Protein AF-A0A8S0GYL2-F1 (afdb_monomer)

Solvent-accessible surface area (backbone atoms only — not comparable to full-atom values): 5811 Å² total; per-residue (Å²): 138,88,82,73,80,78,73,71,83,80,74,75,90,69,77,71,84,81,66,102,58,98,67,73,92,59,84,75,76,82,93,60,55,69,70,59,47,50,50,53,27,50,54,29,43,53,52,16,52,50,29,43,48,42,30,71,72,42,88,80,14,65,75,30,45,60,62,18,49,52,30,40,55,50,21,45,45,48,52,53,51,52,48,60,72,68,47,75,84,86,70,84,130

Foldseek 3Di:
DDPPVPPPPPDDPPVDPPDPDPDQPDDDDPPDPLVVLLVLLVVLQVQLVVLVVQLVPPDVSVVSPVVSVVSNSHSVNSVVVVVVVPDPPPDDD

Structure (mmCIF, N/CA/C/O backbone):
data_AF-A0A8S0GYL2-F1
#
_entry.id   AF-A0A8S0GYL2-F1
#
loop_
_atom_site.group_PDB
_atom_site.id
_atom_site.type_symbol
_atom_site.label_atom_id
_atom_site.label_alt_id
_atom_site.label_comp_id
_atom_site.label_asym_id
_atom_site.label_entity_id
_atom_site.label_seq_id
_atom_site.pdbx_PDB_ins_code
_atom_site.Cartn_x
_atom_site.Cartn_y
_atom_site.Cartn_z
_atom_site.occupancy
_atom_site.B_iso_or_equiv
_atom_site.auth_seq_id
_atom_site.auth_comp_id
_atom_site.auth_asym_id
_atom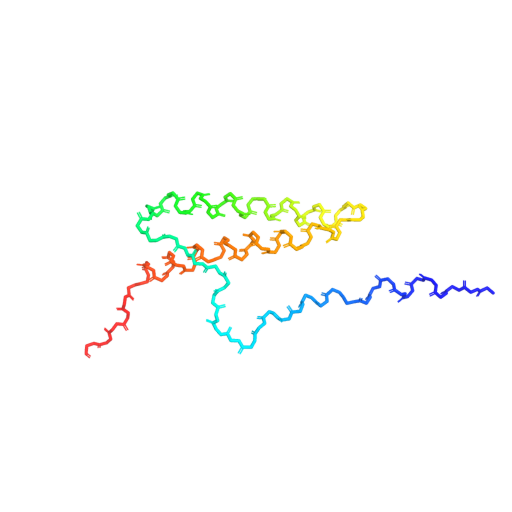_site.auth_atom_id
_atom_site.pdbx_PDB_model_num
ATOM 1 N N . MET A 1 1 ? -13.914 -4.527 47.442 1.00 38.03 1 MET A N 1
ATOM 2 C CA . MET A 1 1 ? -13.762 -3.586 46.313 1.00 38.03 1 MET A CA 1
ATOM 3 C C . MET A 1 1 ? -12.845 -4.227 45.275 1.00 38.03 1 MET A C 1
ATOM 5 O O . MET A 1 1 ? -11.645 -4.233 45.518 1.00 38.03 1 MET A O 1
ATOM 9 N N . PRO A 1 2 ? -13.354 -4.842 44.193 1.00 44.62 2 PRO A N 1
ATOM 10 C CA . PRO A 1 2 ? -12.505 -5.429 43.162 1.00 44.62 2 PRO A CA 1
ATOM 11 C C . PRO A 1 2 ? -12.255 -4.412 42.047 1.00 44.62 2 PRO A C 1
ATOM 13 O O . PRO A 1 2 ? -13.196 -3.905 41.442 1.00 44.62 2 PRO A O 1
ATOM 16 N N . ASN A 1 3 ? -10.985 -4.124 41.772 1.00 39.53 3 ASN A N 1
ATOM 17 C CA . ASN A 1 3 ? -10.567 -3.334 40.616 1.00 39.53 3 ASN A CA 1
ATOM 18 C C . ASN A 1 3 ? -9.548 -4.142 39.795 1.00 39.53 3 ASN A C 1
ATOM 20 O O . ASN A 1 3 ? -8.423 -3.716 39.562 1.00 39.53 3 ASN A O 1
ATOM 24 N N . ASP A 1 4 ? -9.961 -5.347 39.394 1.00 48.91 4 ASP A N 1
ATOM 25 C CA . ASP A 1 4 ? -9.197 -6.262 38.531 1.00 48.91 4 ASP A CA 1
ATOM 26 C C . ASP A 1 4 ? -9.567 -6.130 37.039 1.00 48.91 4 ASP A C 1
ATOM 28 O O . ASP A 1 4 ? -8.976 -6.778 36.177 1.00 48.91 4 ASP A O 1
ATOM 32 N N . LEU A 1 5 ? -10.510 -5.243 36.700 1.00 45.41 5 LEU A N 1
ATOM 33 C CA . LEU A 1 5 ? -11.038 -5.081 35.337 1.00 45.41 5 LEU A CA 1
ATOM 34 C C . LEU A 1 5 ? -10.208 -4.152 34.433 1.00 45.41 5 LEU A C 1
ATOM 36 O O . LEU A 1 5 ? -10.462 -4.086 33.235 1.00 45.41 5 LEU A O 1
ATOM 40 N N . LEU A 1 6 ? -9.186 -3.467 34.959 1.00 47.34 6 LEU A N 1
ATOM 41 C CA . LEU A 1 6 ? -8.350 -2.547 34.167 1.00 47.34 6 LEU A CA 1
ATOM 42 C C . LEU A 1 6 ? -7.007 -3.142 33.719 1.00 47.34 6 LEU A C 1
ATOM 44 O O . LEU A 1 6 ? -6.296 -2.526 32.928 1.00 47.34 6 LEU A O 1
ATOM 48 N N . ARG A 1 7 ? -6.653 -4.351 34.174 1.00 42.53 7 ARG A N 1
ATOM 49 C CA . ARG A 1 7 ? -5.379 -5.006 33.818 1.00 42.53 7 ARG A CA 1
ATOM 50 C C . ARG A 1 7 ? -5.466 -6.030 32.686 1.00 42.53 7 ARG A C 1
ATOM 52 O O . ARG A 1 7 ? -4.421 -6.465 32.207 1.00 42.53 7 ARG A O 1
ATOM 59 N N . GLN A 1 8 ? -6.664 -6.404 32.235 1.00 42.88 8 GLN A N 1
ATOM 60 C CA . GLN A 1 8 ? -6.819 -7.407 31.171 1.00 42.88 8 GLN A CA 1
ATOM 61 C C . GLN A 1 8 ? -6.767 -6.838 29.743 1.00 42.88 8 GLN A C 1
ATOM 63 O O . GLN A 1 8 ? -6.487 -7.595 28.820 1.00 42.88 8 GLN A O 1
ATOM 68 N N . ASN A 1 9 ? -6.915 -5.523 29.545 1.00 40.12 9 ASN A N 1
ATOM 69 C CA . ASN A 1 9 ? -7.064 -4.942 28.198 1.00 40.12 9 ASN A CA 1
ATOM 70 C C . ASN A 1 9 ? -5.773 -4.445 27.521 1.00 40.12 9 ASN A C 1
ATOM 72 O O . ASN A 1 9 ? -5.841 -3.863 26.444 1.00 40.12 9 ASN A O 1
ATOM 76 N N . TYR A 1 10 ? -4.589 -4.698 28.089 1.00 41.78 10 TYR A N 1
ATOM 77 C CA . TYR A 1 10 ? -3.309 -4.279 27.484 1.00 41.78 10 TYR A CA 1
ATOM 78 C C . TYR A 1 10 ? -2.339 -5.435 27.231 1.00 41.78 10 TYR A C 1
ATOM 80 O O . TYR A 1 10 ? -1.121 -5.263 27.260 1.00 41.78 10 TYR A O 1
ATOM 88 N N . ARG A 1 11 ? -2.860 -6.636 26.967 1.00 44.16 11 ARG A N 1
ATOM 89 C CA . ARG A 1 11 ? -2.027 -7.770 26.564 1.00 44.16 11 ARG A CA 1
ATOM 90 C C . ARG A 1 11 ? -2.138 -8.040 25.068 1.00 44.16 11 ARG A C 1
ATOM 92 O O . ARG A 1 11 ? -3.093 -8.630 24.589 1.00 44.16 11 ARG A O 1
ATOM 99 N N . HIS A 1 12 ? -1.056 -7.656 24.393 1.00 49.88 12 HIS A N 1
ATOM 100 C CA . HIS A 1 12 ? -0.532 -8.272 23.177 1.00 49.88 12 HIS A CA 1
ATOM 101 C C . HIS A 1 12 ? -1.332 -8.069 21.885 1.00 49.88 12 HIS A C 1
ATOM 103 O O . HIS A 1 12 ? -1.928 -8.998 21.352 1.00 49.88 12 HIS A O 1
ATOM 109 N N . ARG A 1 13 ? -1.136 -6.911 21.242 1.00 44.88 13 ARG A N 1
ATOM 110 C CA . ARG A 1 13 ? -1.059 -6.885 19.770 1.00 44.88 13 ARG A CA 1
ATOM 111 C C . ARG A 1 13 ? 0.352 -7.278 19.339 1.00 44.88 13 ARG A C 1
ATOM 113 O O . ARG A 1 13 ? 1.113 -6.470 18.822 1.00 44.88 13 ARG A O 1
ATOM 120 N N . HIS A 1 14 ? 0.716 -8.528 19.615 1.00 48.16 14 HIS A N 1
ATOM 121 C CA . HIS A 1 14 ? 1.807 -9.168 18.893 1.00 48.16 14 HIS A CA 1
ATOM 122 C C . HIS A 1 14 ? 1.206 -9.552 17.539 1.00 48.16 14 HIS A C 1
ATOM 124 O O . HIS A 1 14 ? 0.552 -10.587 17.413 1.00 48.16 14 HIS A O 1
ATOM 130 N N . LEU A 1 15 ? 1.317 -8.653 16.557 1.00 43.34 15 LEU A N 1
ATOM 131 C CA . LEU A 1 15 ? 1.114 -9.026 15.160 1.00 43.34 15 LEU A CA 1
ATOM 132 C C . LEU A 1 15 ? 2.070 -10.197 14.922 1.00 43.34 15 LEU A C 1
ATOM 134 O O . LEU A 1 15 ? 3.281 -10.041 15.072 1.00 43.34 15 LEU A O 1
ATOM 138 N N . ARG A 1 16 ? 1.516 -11.402 14.737 1.00 47.69 16 ARG A N 1
ATOM 139 C CA . ARG A 1 16 ? 2.322 -12.620 14.616 1.00 47.69 16 ARG A CA 1
ATOM 140 C C . ARG A 1 16 ? 3.360 -12.444 13.501 1.00 47.69 16 ARG A C 1
ATOM 142 O O . ARG A 1 16 ? 3.039 -11.806 12.499 1.00 47.69 16 ARG A O 1
ATOM 149 N N . PRO A 1 17 ? 4.544 -13.070 13.621 1.00 45.16 17 PRO A N 1
ATOM 150 C CA . PRO A 1 17 ? 5.446 -13.183 12.490 1.00 45.16 17 PRO A CA 1
ATOM 151 C C . PRO A 1 17 ? 4.729 -13.999 11.411 1.00 45.16 17 PRO A C 1
ATOM 153 O O . PRO A 1 17 ? 4.274 -15.120 11.663 1.00 45.16 17 PRO A O 1
ATOM 156 N N . CYS A 1 18 ? 4.565 -13.420 10.227 1.00 46.25 18 CYS A N 1
ATOM 157 C CA . CYS A 1 18 ? 4.103 -14.164 9.071 1.00 46.25 18 CYS A CA 1
ATOM 158 C C . CYS A 1 18 ? 5.279 -14.984 8.529 1.00 46.25 18 CYS A C 1
ATOM 160 O O . CYS A 1 18 ? 6.134 -14.421 7.866 1.00 46.25 18 CYS A O 1
ATOM 162 N N . GLY A 1 19 ? 5.278 -16.294 8.803 1.00 50.12 19 GLY A N 1
ATOM 163 C CA . GLY A 1 19 ? 5.970 -17.319 8.009 1.00 50.12 19 GLY A CA 1
ATOM 164 C C . GLY A 1 19 ? 7.501 -17.363 8.101 1.00 50.12 19 GLY A C 1
ATOM 165 O O . GLY A 1 19 ? 8.197 -16.387 7.887 1.00 50.12 19 GLY A O 1
ATOM 166 N N . ASP A 1 20 ? 8.030 -18.559 8.340 1.00 53.50 20 ASP A N 1
ATOM 167 C CA . ASP A 1 20 ? 9.466 -18.863 8.455 1.00 53.50 20 ASP A CA 1
ATOM 168 C C . ASP A 1 20 ? 10.200 -18.956 7.095 1.00 53.50 20 ASP A C 1
ATOM 170 O O . ASP A 1 20 ? 11.124 -19.752 6.934 1.00 53.50 20 ASP A O 1
ATOM 174 N N . LYS A 1 21 ? 9.742 -18.250 6.051 1.00 49.78 21 LYS A N 1
ATOM 175 C CA . LYS A 1 21 ? 10.273 -18.405 4.683 1.00 49.78 21 LYS A CA 1
ATOM 176 C C . LYS A 1 21 ? 10.181 -17.093 3.915 1.00 49.78 21 LYS A C 1
ATOM 178 O O . LYS A 1 21 ? 9.123 -16.472 3.952 1.00 49.78 21 LYS A O 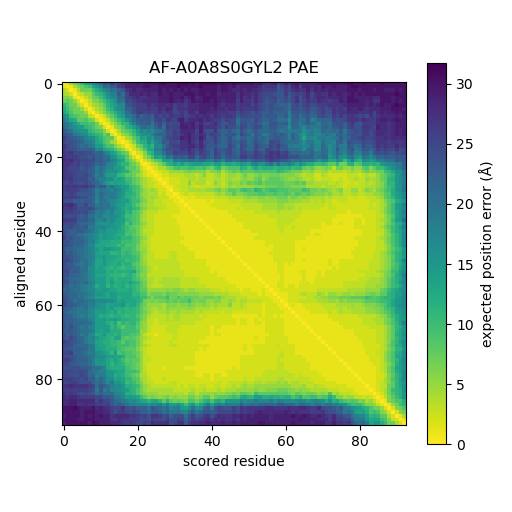1
ATOM 183 N N . ASP A 1 22 ? 11.231 -16.761 3.159 1.00 58.25 22 ASP A N 1
ATOM 184 C CA . ASP A 1 22 ? 11.380 -15.630 2.216 1.00 58.25 22 ASP A CA 1
ATOM 185 C C . ASP A 1 22 ? 10.369 -15.637 1.041 1.00 58.25 22 ASP A C 1
ATOM 187 O O . ASP A 1 22 ? 10.678 -15.293 -0.100 1.00 58.25 22 ASP A O 1
ATOM 191 N N . LEU A 1 23 ? 9.143 -16.101 1.272 1.00 59.53 23 LEU A N 1
ATOM 192 C CA . LEU A 1 23 ? 8.075 -16.118 0.291 1.00 59.53 23 LEU A CA 1
ATOM 193 C C . LEU A 1 23 ? 7.358 -14.775 0.347 1.00 59.53 23 LEU A C 1
ATOM 195 O O . LEU A 1 23 ? 6.617 -14.499 1.290 1.00 59.53 23 LEU A O 1
ATOM 199 N N . SER A 1 24 ? 7.552 -13.960 -0.692 1.00 67.50 24 SER A N 1
ATOM 200 C CA . SER A 1 24 ? 6.765 -12.741 -0.858 1.00 67.50 24 SER A CA 1
ATOM 201 C C . SER A 1 24 ? 5.277 -13.087 -0.931 1.00 67.50 24 SER A C 1
ATOM 203 O O . SER A 1 24 ? 4.847 -13.870 -1.784 1.00 67.50 24 SER A O 1
ATOM 205 N N . LEU A 1 25 ? 4.485 -12.488 -0.039 1.00 79.88 25 LEU A N 1
ATOM 206 C CA . LEU A 1 25 ? 3.030 -12.643 -0.010 1.00 79.88 25 LEU A CA 1
ATOM 207 C C . LEU A 1 25 ? 2.366 -12.047 -1.261 1.00 79.88 25 LEU A C 1
ATOM 209 O O . LEU A 1 25 ? 1.304 -12.507 -1.681 1.00 79.88 25 LEU A O 1
ATOM 213 N N . PHE A 1 26 ? 3.005 -11.044 -1.865 1.00 85.38 26 PHE A N 1
ATOM 214 C CA . PHE A 1 26 ? 2.508 -10.334 -3.035 1.00 85.38 26 PHE A CA 1
ATOM 215 C C . PHE A 1 26 ? 3.495 -10.441 -4.190 1.00 85.38 26 PHE A C 1
ATOM 217 O O . PHE A 1 26 ? 4.707 -10.313 -4.021 1.00 85.38 26 PHE A O 1
ATOM 224 N N . LYS A 1 27 ? 2.960 -10.667 -5.386 1.00 86.00 27 LYS A N 1
ATOM 225 C CA . LYS A 1 27 ? 3.705 -10.543 -6.636 1.00 86.00 27 LYS A CA 1
ATOM 226 C C . LYS A 1 27 ? 3.199 -9.305 -7.352 1.00 86.00 27 LYS A C 1
ATOM 228 O O . LYS A 1 27 ? 1.987 -9.103 -7.426 1.00 86.00 27 LYS A O 1
ATOM 233 N N . VAL A 1 28 ? 4.122 -8.497 -7.851 1.00 87.75 28 VAL A N 1
ATOM 234 C CA . VAL A 1 28 ? 3.796 -7.350 -8.693 1.00 87.75 28 VAL A CA 1
ATOM 235 C C . VAL A 1 28 ? 3.686 -7.793 -10.147 1.00 87.75 28 VAL A C 1
ATOM 237 O O . VAL A 1 28 ? 4.263 -8.807 -10.546 1.00 87.75 28 VAL A O 1
ATOM 240 N N . ASN A 1 29 ? 2.916 -7.048 -10.934 1.00 86.69 29 ASN A N 1
ATOM 241 C CA . ASN A 1 29 ? 2.842 -7.290 -12.368 1.00 86.69 29 ASN A CA 1
ATOM 242 C C . ASN A 1 29 ? 4.058 -6.647 -13.048 1.00 86.69 29 ASN A C 1
ATOM 244 O O . ASN A 1 29 ? 4.323 -5.473 -12.776 1.00 86.69 29 ASN A O 1
ATOM 248 N N . PRO A 1 30 ? 4.769 -7.375 -13.927 1.00 83.12 30 PRO A N 1
ATOM 249 C CA . PRO A 1 30 ? 5.849 -6.790 -14.710 1.00 83.12 30 PRO A CA 1
ATOM 250 C C . PRO A 1 30 ? 5.303 -5.783 -15.732 1.00 83.12 30 PRO A C 1
ATOM 252 O O . PRO A 1 30 ? 4.105 -5.760 -16.025 1.00 83.12 30 PRO A O 1
ATOM 255 N N . ASP A 1 31 ? 6.205 -4.971 -16.284 1.00 86.25 31 ASP A N 1
ATOM 256 C CA . ASP A 1 31 ? 5.956 -4.045 -17.400 1.00 86.25 31 ASP A CA 1
ATOM 257 C C . ASP A 1 31 ? 4.969 -2.896 -17.118 1.00 86.25 31 ASP A C 1
ATOM 259 O O . ASP A 1 31 ? 4.533 -2.202 -18.038 1.00 86.25 31 ASP A O 1
ATOM 263 N N . ILE A 1 32 ? 4.646 -2.638 -15.848 1.00 87.94 32 ILE A N 1
ATOM 264 C CA . ILE A 1 32 ? 3.914 -1.433 -15.449 1.00 87.94 32 ILE A CA 1
ATOM 265 C C . ILE A 1 32 ? 4.884 -0.239 -15.434 1.00 87.94 32 ILE A C 1
ATOM 267 O O . ILE A 1 32 ? 5.933 -0.319 -14.787 1.00 87.94 32 ILE A O 1
ATOM 271 N N . PRO A 1 33 ? 4.565 0.889 -16.099 1.00 92.81 33 PRO A N 1
ATOM 272 C CA . PRO A 1 33 ? 5.404 2.081 -16.054 1.00 92.81 33 PRO A CA 1
ATOM 273 C C . PRO A 1 33 ? 5.653 2.554 -14.618 1.00 92.81 33 PRO A C 1
ATOM 275 O O . PRO A 1 33 ? 4.733 2.614 -13.804 1.00 92.81 33 PRO A O 1
ATOM 278 N N . VAL A 1 34 ? 6.889 2.970 -14.319 1.00 90.88 34 VAL A N 1
ATOM 279 C CA . VAL A 1 34 ? 7.313 3.361 -12.958 1.00 90.88 34 VAL A CA 1
ATOM 280 C C . VAL A 1 34 ? 6.389 4.414 -12.332 1.00 90.88 34 VAL A C 1
ATOM 282 O O . VAL A 1 34 ? 6.065 4.323 -11.151 1.00 90.88 34 VAL A O 1
ATOM 285 N N . GLY A 1 35 ? 5.937 5.399 -13.116 1.00 93.44 35 GLY A N 1
ATOM 286 C CA . GLY A 1 35 ? 5.009 6.429 -12.638 1.00 93.44 35 GLY A CA 1
ATOM 287 C C . GLY A 1 35 ? 3.663 5.855 -12.183 1.00 93.44 35 GLY A C 1
ATOM 288 O O . GLY A 1 35 ? 3.198 6.184 -11.095 1.00 93.44 35 GLY A O 1
ATOM 289 N N . GLU A 1 36 ? 3.083 4.950 -12.972 1.00 95.31 36 GLU A N 1
ATOM 290 C CA . GLU A 1 36 ? 1.815 4.281 -12.657 1.00 95.31 36 GLU A CA 1
ATOM 291 C C . GLU A 1 36 ? 1.971 3.334 -11.461 1.00 95.31 36 GLU A C 1
ATOM 293 O O . GLU A 1 36 ? 1.143 3.324 -10.550 1.00 95.31 36 GLU A O 1
ATOM 298 N N . ALA A 1 37 ? 3.078 2.588 -11.398 1.00 94.06 37 ALA A N 1
ATOM 299 C CA . ALA A 1 37 ? 3.393 1.728 -10.261 1.00 94.06 37 ALA A CA 1
ATOM 300 C C . ALA A 1 37 ? 3.502 2.532 -8.950 1.00 94.06 37 ALA A C 1
ATOM 302 O O . ALA A 1 37 ? 2.919 2.150 -7.931 1.00 94.06 37 ALA A O 1
ATOM 303 N N . LEU A 1 38 ? 4.177 3.687 -8.971 1.00 95.31 38 LEU A N 1
ATOM 304 C CA . LEU A 1 38 ? 4.268 4.577 -7.809 1.00 95.31 38 LEU A CA 1
ATOM 305 C C . LEU A 1 38 ? 2.925 5.217 -7.440 1.00 95.31 38 LEU A C 1
ATOM 307 O O . LEU A 1 38 ? 2.648 5.405 -6.251 1.00 95.31 38 LEU A O 1
ATOM 311 N N . GLU A 1 39 ? 2.072 5.528 -8.417 1.00 97.62 39 GLU A N 1
ATOM 312 C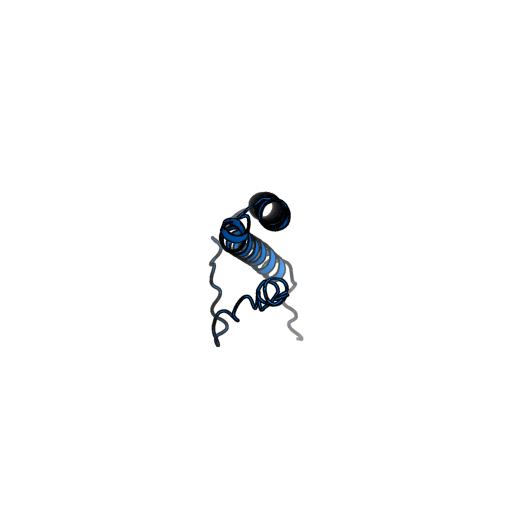 CA . GLU A 1 39 ? 0.709 5.998 -8.159 1.00 97.62 39 GLU A CA 1
ATOM 313 C C . GLU A 1 39 ? -0.114 4.919 -7.437 1.00 97.62 39 GLU A C 1
ATOM 315 O O . GLU A 1 39 ? -0.744 5.191 -6.409 1.00 97.62 39 GLU A O 1
ATOM 320 N N . HIS A 1 40 ? -0.040 3.667 -7.900 1.00 96.00 40 HIS A N 1
ATOM 321 C CA . HIS A 1 40 ? -0.682 2.535 -7.234 1.00 96.00 40 HIS A CA 1
ATOM 322 C C . HIS A 1 40 ? -0.165 2.336 -5.805 1.00 96.00 40 HIS A C 1
ATOM 324 O O . HIS A 1 40 ? -0.974 2.221 -4.879 1.00 96.00 40 HIS A O 1
ATOM 330 N N . ALA A 1 41 ? 1.154 2.364 -5.594 1.00 96.94 41 ALA A N 1
ATOM 331 C CA . ALA A 1 41 ? 1.743 2.283 -4.258 1.00 96.94 41 ALA A CA 1
ATOM 332 C C . ALA A 1 41 ? 1.252 3.421 -3.346 1.00 96.94 41 ALA A C 1
ATOM 334 O O . ALA A 1 41 ? 0.871 3.187 -2.197 1.00 96.94 41 ALA A O 1
ATOM 335 N N . SER A 1 42 ? 1.181 4.647 -3.868 1.00 98.19 42 SER A N 1
ATOM 336 C CA . SER A 1 42 ? 0.703 5.819 -3.123 1.00 98.19 42 SER A CA 1
ATOM 337 C C . SER A 1 42 ? -0.755 5.665 -2.688 1.00 98.19 42 SER A C 1
ATOM 339 O O . SER A 1 42 ? -1.087 5.944 -1.533 1.00 98.19 42 SER A O 1
ATOM 341 N N . ASN A 1 43 ? -1.619 5.156 -3.570 1.00 98.31 43 ASN A N 1
ATOM 342 C CA . ASN A 1 43 ? -3.016 4.870 -3.247 1.00 98.31 43 ASN A CA 1
ATOM 343 C C . ASN A 1 43 ? -3.141 3.789 -2.161 1.00 98.31 43 ASN A C 1
ATOM 345 O O . ASN A 1 43 ? -3.905 3.956 -1.207 1.00 98.31 43 ASN A O 1
ATOM 349 N N . LEU A 1 44 ? -2.353 2.712 -2.252 1.00 98.12 44 LEU A N 1
ATOM 350 C CA . LEU A 1 44 ? -2.317 1.655 -1.235 1.00 98.12 44 LEU A CA 1
ATOM 351 C C . LEU A 1 44 ? -1.915 2.212 0.137 1.00 98.12 44 LEU A C 1
ATOM 353 O O . LEU A 1 44 ? -2.613 1.981 1.128 1.00 98.12 44 LEU A O 1
ATOM 357 N N . PHE A 1 45 ? -0.845 3.010 0.197 1.00 98.25 45 PHE A N 1
ATOM 358 C CA . PHE A 1 45 ? -0.396 3.628 1.445 1.00 98.25 45 PHE A CA 1
ATOM 359 C C . PHE A 1 45 ? -1.385 4.657 1.994 1.00 98.25 45 PHE A C 1
ATOM 361 O O . PHE A 1 45 ? -1.564 4.740 3.212 1.00 98.25 45 PHE A O 1
ATOM 368 N N . TYR A 1 46 ? -2.068 5.410 1.128 1.00 98.31 46 TYR A N 1
ATOM 369 C CA . TYR A 1 46 ? -3.119 6.336 1.541 1.00 98.31 46 TYR A CA 1
ATOM 370 C C . TYR A 1 46 ? -4.242 5.605 2.288 1.00 98.31 46 TYR A C 1
ATOM 372 O O . TYR A 1 46 ? -4.589 5.987 3.411 1.00 98.31 46 TYR A O 1
ATOM 380 N N . TYR A 1 47 ? -4.773 4.520 1.718 1.00 98.38 47 TYR A N 1
ATOM 381 C CA . TYR A 1 47 ? -5.829 3.743 2.369 1.00 98.38 47 TYR A CA 1
ATOM 382 C C . TYR A 1 47 ? -5.332 2.999 3.607 1.00 98.38 47 TYR A C 1
ATOM 384 O O . TYR A 1 47 ? -6.024 3.011 4.626 1.0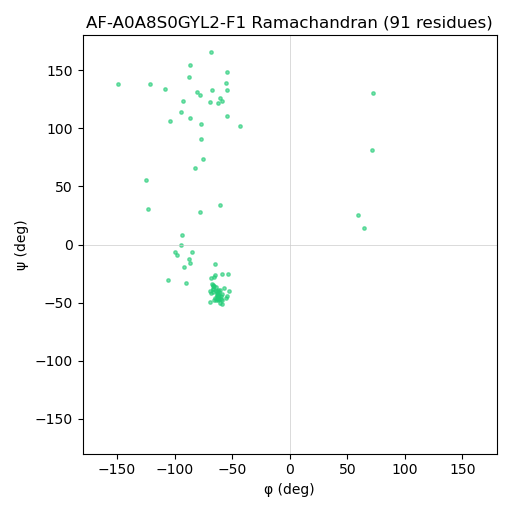0 98.38 47 TYR A O 1
ATOM 392 N N . ALA A 1 48 ? -4.126 2.426 3.568 1.00 98.12 48 ALA A N 1
ATOM 393 C CA . ALA A 1 48 ? -3.513 1.806 4.739 1.00 98.12 48 ALA A CA 1
ATOM 394 C C . ALA A 1 48 ? -3.429 2.802 5.906 1.00 98.12 48 ALA A C 1
ATOM 396 O O . ALA A 1 48 ? -3.848 2.486 7.017 1.00 98.12 48 ALA A O 1
ATOM 397 N N . LYS A 1 49 ? -2.981 4.037 5.648 1.00 97.62 49 LYS A N 1
ATOM 398 C CA . LYS A 1 49 ? -2.900 5.098 6.659 1.00 97.62 49 LYS A CA 1
ATOM 399 C C . LYS A 1 49 ? -4.268 5.461 7.234 1.00 97.62 49 LYS A C 1
ATOM 401 O O . LYS A 1 49 ? -4.377 5.602 8.450 1.00 97.62 49 LYS A O 1
ATOM 406 N N . LYS A 1 50 ? -5.303 5.607 6.396 1.00 98.00 50 LYS A N 1
ATOM 407 C CA . LYS A 1 50 ? -6.667 5.889 6.881 1.00 98.00 50 LYS A CA 1
ATOM 408 C C . LYS A 1 50 ? -7.181 4.767 7.774 1.00 98.00 50 LYS A C 1
ATOM 410 O O . LYS A 1 50 ? -7.624 5.036 8.878 1.00 98.00 50 LYS A O 1
ATOM 415 N N . LEU A 1 51 ? -7.021 3.519 7.345 1.00 96.75 51 LEU A N 1
ATOM 416 C CA . LEU A 1 51 ? -7.464 2.361 8.116 1.00 96.75 51 LEU A CA 1
ATOM 417 C C . LEU A 1 51 ? -6.672 2.179 9.416 1.00 96.75 51 LEU A C 1
ATOM 419 O O . LEU A 1 51 ? -7.249 1.773 10.417 1.00 96.75 51 LEU A O 1
ATOM 423 N N . MET A 1 52 ? -5.373 2.501 9.445 1.00 95.62 52 MET A N 1
ATOM 424 C CA . MET A 1 52 ? -4.604 2.522 10.698 1.00 95.62 52 MET A CA 1
ATOM 425 C C . MET A 1 52 ? -5.080 3.622 11.645 1.00 95.62 52 MET A C 1
ATOM 427 O O . MET A 1 52 ? -5.122 3.396 12.852 1.00 95.62 52 MET A O 1
ATOM 431 N N . LEU A 1 53 ? -5.435 4.797 11.116 1.00 96.31 53 LEU A N 1
ATOM 432 C CA . LEU A 1 53 ? -6.005 5.875 11.918 1.00 96.31 53 LEU A CA 1
ATOM 433 C C . LEU A 1 53 ? -7.356 5.449 12.505 1.00 96.31 53 LEU A C 1
ATOM 435 O O . LEU A 1 53 ? -7.539 5.556 13.715 1.00 96.31 53 LEU A O 1
ATOM 439 N N . ASP A 1 54 ? -8.239 4.87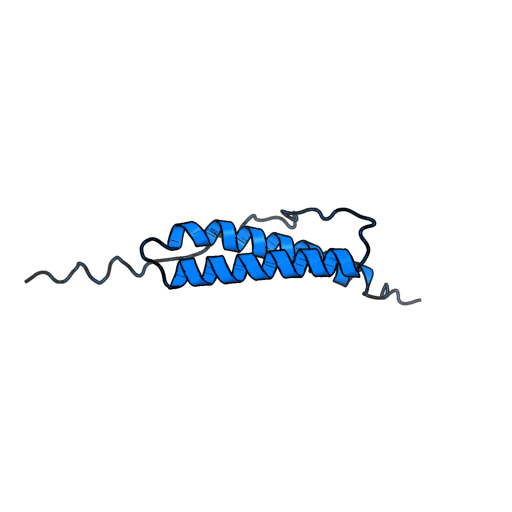6 11.687 1.00 95.31 54 ASP A N 1
ATOM 440 C CA . ASP A 1 54 ? -9.524 4.335 12.140 1.00 95.31 54 ASP A CA 1
ATOM 441 C C . ASP A 1 54 ? -9.308 3.215 13.174 1.00 95.31 54 ASP A C 1
ATOM 443 O O . ASP A 1 54 ? -9.991 3.159 14.193 1.00 95.31 54 ASP A O 1
ATOM 447 N N . ALA A 1 55 ? -8.292 2.364 12.985 1.00 93.88 55 ALA A N 1
ATOM 448 C CA 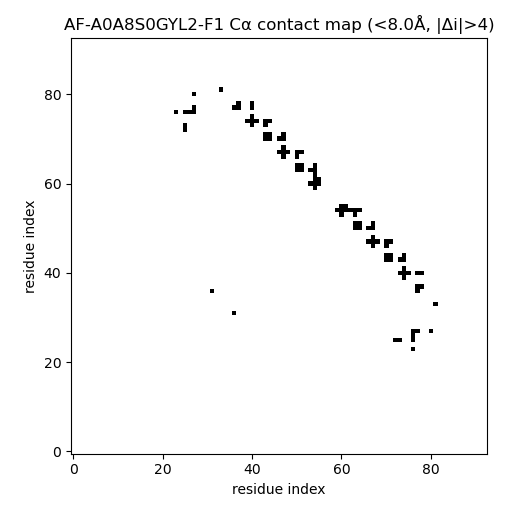. ALA A 1 55 ? -7.937 1.318 13.945 1.00 93.88 55 ALA A CA 1
ATOM 449 C C . ALA A 1 55 ? -7.445 1.845 15.299 1.00 93.88 55 ALA A C 1
ATOM 451 O O . ALA A 1 55 ? -7.507 1.125 16.301 1.00 93.88 55 ALA A O 1
ATOM 452 N N . ALA A 1 56 ? -6.894 3.058 15.317 1.00 93.38 56 ALA A N 1
ATOM 453 C CA . ALA A 1 56 ? -6.367 3.698 16.512 1.00 93.38 56 ALA A CA 1
ATOM 454 C C . ALA A 1 56 ? -7.420 4.539 17.243 1.00 93.38 56 ALA A C 1
ATOM 456 O O . ALA A 1 56 ? -7.359 4.632 18.468 1.00 93.38 56 ALA A O 1
ATOM 457 N N . MET A 1 57 ? -8.344 5.155 16.502 1.00 93.38 57 MET A N 1
ATOM 458 C CA . MET A 1 57 ? -9.238 6.190 17.027 1.00 93.38 57 MET A CA 1
ATOM 459 C C . MET A 1 57 ? -10.674 5.708 17.240 1.00 93.38 57 MET A C 1
ATOM 461 O O . MET A 1 57 ? -11.338 6.202 18.150 1.00 93.38 57 MET A O 1
ATOM 465 N N . GLU A 1 58 ? -11.157 4.748 16.447 1.00 93.44 58 GLU A N 1
ATOM 466 C CA . GLU A 1 58 ? -12.557 4.329 16.503 1.00 93.44 58 GLU A CA 1
ATOM 467 C C . GLU A 1 58 ? -12.808 3.224 17.542 1.00 93.44 58 GLU A C 1
A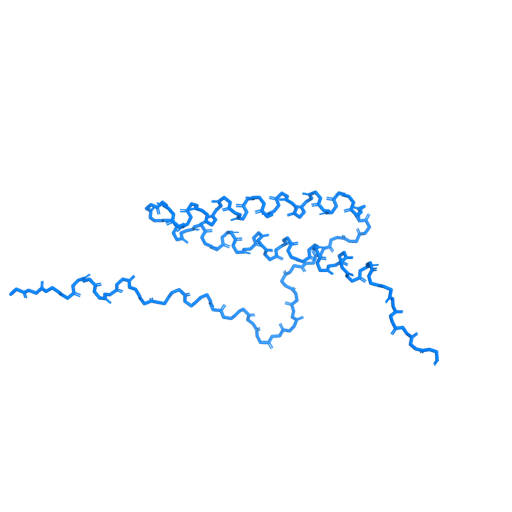TOM 469 O O . GLU A 1 58 ? -11.999 2.296 17.692 1.00 93.44 58 GLU A O 1
ATOM 474 N N . PRO A 1 59 ? -13.967 3.248 18.227 1.00 90.62 59 PRO A N 1
ATOM 475 C CA . PRO A 1 59 ? -14.457 2.095 18.969 1.00 90.62 59 PRO A CA 1
ATOM 476 C C . PRO A 1 59 ? -14.532 0.860 18.059 1.00 90.62 59 PRO A C 1
ATOM 478 O O . PRO A 1 59 ? -15.033 0.927 16.935 1.00 90.62 59 PRO A O 1
ATOM 481 N N . GLN A 1 60 ? -14.019 -0.277 18.539 1.00 90.50 60 GLN A N 1
ATOM 482 C CA . GLN A 1 60 ? -13.918 -1.523 17.762 1.00 90.50 60 GLN A CA 1
ATOM 483 C C . GLN A 1 60 ? -13.071 -1.387 16.475 1.00 90.50 60 GLN A C 1
ATOM 485 O O . GLN A 1 60 ? -13.243 -2.138 15.506 1.00 90.50 60 GLN A O 1
ATOM 490 N N . GLY A 1 61 ? -12.142 -0.422 16.449 1.00 88.62 61 GLY A N 1
ATOM 491 C CA . GLY A 1 61 ? -11.257 -0.146 15.322 1.00 88.62 61 GLY A CA 1
ATOM 492 C C . GLY A 1 61 ? -10.276 -1.278 14.995 1.00 88.62 61 GLY A C 1
ATOM 493 O O . GLY A 1 61 ? -9.761 -1.343 13.880 1.00 88.62 61 GLY A O 1
ATOM 494 N N . GLU A 1 62 ? -10.045 -2.238 15.895 1.00 90.81 62 GLU A N 1
ATOM 495 C CA . GLU A 1 62 ? -9.153 -3.380 15.666 1.00 90.81 62 GLU A CA 1
ATOM 496 C C . GLU A 1 62 ? -9.484 -4.180 14.397 1.00 90.81 62 GLU A C 1
ATOM 498 O O . GLU A 1 62 ? -8.584 -4.769 13.793 1.00 90.81 62 GLU A O 1
ATOM 503 N N . ARG A 1 63 ? -10.742 -4.136 13.936 1.00 92.06 63 ARG A N 1
ATOM 504 C CA . ARG A 1 63 ? -11.179 -4.735 12.666 1.00 92.06 63 ARG A CA 1
ATOM 505 C C . ARG A 1 63 ? -10.445 -4.184 11.437 1.00 92.06 63 ARG A C 1
ATOM 507 O O . ARG A 1 63 ? -10.337 -4.882 10.434 1.00 92.06 63 ARG A O 1
ATOM 514 N N . TYR A 1 64 ? -9.924 -2.959 11.513 1.00 92.94 64 TYR A N 1
ATOM 515 C CA . TYR A 1 64 ? -9.208 -2.296 10.422 1.00 92.94 64 TYR A CA 1
ATOM 516 C C . TYR A 1 64 ? -7.708 -2.614 10.395 1.00 92.94 64 TYR A C 1
ATOM 518 O O . TYR A 1 64 ? -7.053 -2.365 9.384 1.00 92.94 64 TYR A O 1
ATOM 526 N N . ALA A 1 65 ? -7.163 -3.219 11.457 1.00 91.56 65 ALA A N 1
ATOM 527 C CA . ALA A 1 65 ? -5.730 -3.490 11.565 1.00 91.56 65 ALA A CA 1
ATOM 528 C C . ALA A 1 65 ? -5.223 -4.451 10.475 1.00 91.56 65 ALA A C 1
ATOM 530 O O . ALA A 1 65 ? -4.194 -4.189 9.855 1.00 91.56 65 ALA A O 1
ATOM 531 N N . TRP A 1 66 ? -5.956 -5.538 10.207 1.00 93.25 66 TRP A N 1
ATOM 532 C CA . TRP A 1 66 ? -5.572 -6.519 9.186 1.00 93.25 66 TRP A CA 1
ATOM 533 C C . TRP A 1 66 ? -5.674 -5.974 7.755 1.00 93.25 66 TRP A C 1
ATOM 535 O O . TRP A 1 66 ? -4.687 -6.079 7.028 1.00 93.25 66 TRP A O 1
ATOM 545 N N . PRO A 1 67 ? -6.791 -5.344 7.336 1.00 95.94 67 PRO A N 1
ATOM 546 C CA . PRO A 1 67 ? -6.858 -4.680 6.035 1.00 95.94 67 PRO A CA 1
ATOM 547 C C . PRO A 1 67 ? -5.740 -3.651 5.827 1.00 95.94 67 PRO A C 1
ATOM 549 O O . PRO A 1 67 ? -5.102 -3.643 4.777 1.00 95.94 67 PRO A O 1
ATOM 552 N N . ALA A 1 68 ? -5.457 -2.822 6.839 1.00 95.88 68 ALA A N 1
ATOM 553 C CA . ALA A 1 68 ? -4.397 -1.824 6.758 1.00 95.88 68 ALA A CA 1
ATOM 554 C C . ALA A 1 68 ? -3.008 -2.452 6.587 1.00 95.88 68 ALA A C 1
ATOM 556 O O . ALA A 1 68 ? -2.203 -1.968 5.791 1.00 95.88 68 ALA A O 1
ATOM 557 N N . TYR A 1 69 ? -2.735 -3.536 7.317 1.00 93.69 69 TYR A N 1
ATOM 558 C CA . TYR A 1 69 ? -1.495 -4.293 7.188 1.00 93.69 69 TYR A CA 1
ATOM 559 C C . TYR A 1 69 ? -1.326 -4.853 5.771 1.00 93.69 69 TYR A C 1
ATOM 561 O O . TYR A 1 69 ? -0.301 -4.594 5.149 1.00 93.69 69 TYR A O 1
ATOM 569 N N . TYR A 1 70 ? -2.336 -5.534 5.220 1.00 94.88 70 TYR A N 1
ATOM 570 C CA . TYR A 1 70 ? -2.235 -6.105 3.873 1.00 94.88 70 TYR A CA 1
ATOM 571 C C . TYR A 1 70 ? -2.021 -5.045 2.791 1.00 94.88 70 TYR A C 1
ATOM 573 O O . TYR A 1 70 ? -1.193 -5.247 1.911 1.00 94.88 70 TYR A O 1
ATOM 581 N N . LEU A 1 71 ? -2.701 -3.898 2.875 1.00 96.88 71 LEU A N 1
ATOM 582 C CA . LEU A 1 71 ? -2.476 -2.792 1.938 1.00 96.88 71 LEU A CA 1
ATOM 583 C C . LEU A 1 71 ? -1.056 -2.221 2.048 1.00 96.88 71 LEU A C 1
ATOM 585 O O . LEU A 1 71 ? -0.454 -1.872 1.036 1.00 96.88 71 LEU A O 1
ATOM 589 N N . CYS A 1 72 ? -0.504 -2.154 3.262 1.00 95.19 72 CYS A N 1
ATOM 590 C CA . CYS A 1 72 ? 0.874 -1.722 3.480 1.00 95.19 72 CYS A CA 1
ATOM 591 C C . CYS A 1 72 ? 1.876 -2.705 2.859 1.00 95.19 72 CYS A C 1
ATOM 593 O O . CYS A 1 72 ? 2.785 -2.283 2.151 1.00 95.19 72 CYS A O 1
ATOM 595 N N . GLU A 1 73 ? 1.686 -4.009 3.063 1.00 94.56 73 GLU A N 1
ATOM 596 C CA . GLU A 1 73 ? 2.550 -5.040 2.481 1.00 94.56 73 GLU A CA 1
ATOM 597 C C . GLU A 1 73 ? 2.441 -5.094 0.946 1.00 94.56 73 GLU A C 1
ATOM 599 O O . GLU A 1 73 ? 3.454 -5.272 0.274 1.00 94.56 73 GLU A O 1
ATOM 604 N N . MET A 1 74 ? 1.253 -4.858 0.373 1.00 95.56 74 MET A N 1
ATOM 605 C CA . MET A 1 74 ? 1.088 -4.689 -1.078 1.00 95.56 74 MET A CA 1
ATOM 606 C C . MET A 1 74 ? 1.869 -3.474 -1.594 1.00 95.56 74 MET A C 1
ATOM 608 O O . MET A 1 74 ? 2.581 -3.579 -2.588 1.00 95.56 74 MET A O 1
ATOM 612 N N . GLY A 1 75 ? 1.757 -2.324 -0.918 1.00 95.56 75 GLY A N 1
ATOM 613 C CA . GLY A 1 75 ? 2.475 -1.106 -1.302 1.00 95.56 75 GLY A CA 1
ATOM 614 C C . GLY A 1 75 ? 3.993 -1.270 -1.211 1.00 95.56 75 GLY A C 1
ATOM 615 O O . GLY A 1 75 ? 4.711 -0.825 -2.104 1.00 95.56 75 GLY A O 1
ATOM 616 N N . LYS A 1 76 ? 4.486 -1.958 -0.173 1.00 93.44 76 LYS A N 1
ATOM 617 C CA . LYS A 1 76 ? 5.908 -2.301 -0.037 1.00 93.44 76 LYS A CA 1
ATOM 618 C C . LYS A 1 76 ? 6.389 -3.196 -1.166 1.00 93.44 76 LYS A C 1
ATOM 620 O O . LYS A 1 76 ? 7.403 -2.874 -1.757 1.00 93.44 76 LYS A O 1
ATOM 625 N N . ALA A 1 77 ? 5.638 -4.240 -1.521 1.00 93.06 77 ALA A N 1
ATOM 626 C CA . ALA A 1 77 ? 6.024 -5.125 -2.618 1.00 93.06 77 ALA A CA 1
ATOM 627 C C . ALA A 1 77 ? 6.222 -4.361 -3.941 1.00 93.06 77 ALA A C 1
ATOM 629 O O . ALA A 1 77 ? 7.157 -4.654 -4.678 1.00 93.06 77 ALA A O 1
ATOM 630 N N . VAL A 1 78 ? 5.392 -3.344 -4.213 1.00 94.00 78 VAL A N 1
ATOM 631 C CA . VAL A 1 78 ? 5.571 -2.450 -5.372 1.00 94.00 78 VAL A CA 1
ATOM 632 C C . VAL A 1 78 ? 6.845 -1.613 -5.252 1.00 94.00 78 VAL A C 1
ATOM 634 O O . VAL A 1 78 ? 7.619 -1.533 -6.199 1.00 94.00 78 VAL A O 1
ATOM 637 N N . VAL A 1 79 ? 7.090 -0.992 -4.097 1.00 93.50 79 VAL A N 1
ATOM 638 C CA . VAL A 1 79 ? 8.288 -0.160 -3.889 1.00 93.50 79 VAL A CA 1
ATOM 639 C C . VAL A 1 79 ? 9.573 -0.990 -3.918 1.00 93.50 79 VAL A C 1
ATOM 641 O O . VAL A 1 79 ? 10.575 -0.527 -4.461 1.00 93.50 79 VAL A O 1
ATOM 644 N N . ASP A 1 80 ? 9.556 -2.197 -3.362 1.00 91.00 80 ASP A N 1
ATOM 645 C CA . ASP A 1 80 ? 10.705 -3.098 -3.312 1.00 91.00 80 ASP A CA 1
ATOM 646 C C . ASP A 1 80 ? 11.082 -3.584 -4.717 1.00 91.00 80 ASP A C 1
ATOM 648 O O . ASP A 1 80 ? 12.264 -3.586 -5.055 1.00 91.00 80 ASP A O 1
ATOM 652 N N . ASP A 1 81 ? 10.096 -3.914 -5.560 1.00 89.88 81 ASP A N 1
ATOM 653 C CA . ASP A 1 81 ? 10.325 -4.269 -6.967 1.00 89.88 81 ASP A CA 1
ATOM 654 C C . ASP A 1 81 ? 10.940 -3.103 -7.754 1.00 89.88 81 ASP A C 1
ATOM 656 O O . ASP A 1 81 ? 11.979 -3.254 -8.396 1.00 89.88 81 ASP A O 1
ATOM 660 N N . LEU A 1 82 ? 10.378 -1.898 -7.609 1.00 90.25 82 LEU A N 1
ATOM 661 C CA . LEU A 1 82 ? 10.931 -0.696 -8.236 1.00 90.25 82 LEU A CA 1
ATOM 662 C C . LEU A 1 82 ? 12.342 -0.379 -7.728 1.00 90.25 82 LEU A C 1
ATOM 664 O O . LEU A 1 82 ? 13.205 0.020 -8.505 1.00 90.25 82 LEU A O 1
ATOM 668 N N . SER A 1 83 ? 12.594 -0.568 -6.432 1.00 88.38 83 SER A N 1
ATOM 669 C CA . SER A 1 83 ? 13.918 -0.377 -5.836 1.00 88.38 83 SER A CA 1
ATOM 670 C C . SER A 1 83 ? 14.926 -1.346 -6.443 1.00 88.38 83 SER A C 1
ATOM 672 O O . SER A 1 83 ? 16.010 -0.923 -6.829 1.00 88.38 83 SER A O 1
ATOM 674 N N . GLN A 1 84 ? 14.564 -2.621 -6.598 1.00 85.75 84 GLN A N 1
ATOM 675 C CA . GLN A 1 84 ? 15.416 -3.618 -7.248 1.00 85.75 84 GLN A CA 1
ATOM 676 C C . GLN A 1 84 ? 15.664 -3.288 -8.725 1.00 85.75 84 GLN A C 1
ATOM 678 O O . GLN A 1 84 ? 16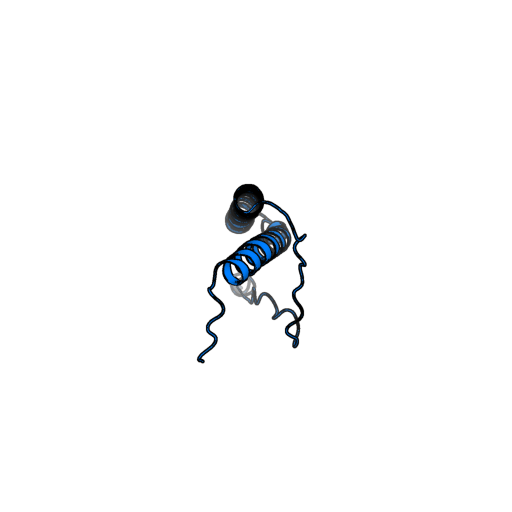.798 -3.400 -9.179 1.00 85.75 84 GLN A O 1
ATOM 683 N N . ALA A 1 85 ? 14.650 -2.813 -9.453 1.00 83.19 85 ALA A N 1
ATOM 684 C CA . ALA A 1 85 ? 14.784 -2.429 -10.859 1.00 83.19 85 ALA A CA 1
ATOM 685 C C . ALA A 1 85 ? 15.659 -1.178 -11.077 1.00 83.19 85 ALA A C 1
ATOM 687 O O . ALA A 1 85 ? 16.265 -1.016 -12.136 1.00 83.19 85 ALA A O 1
ATOM 688 N N . LEU A 1 86 ? 15.708 -0.273 -10.093 1.00 79.81 86 LEU A N 1
ATOM 689 C CA . LEU A 1 86 ? 16.460 0.985 -10.157 1.00 79.81 86 LEU A CA 1
ATOM 690 C C . LEU A 1 86 ? 17.883 0.874 -9.599 1.00 79.81 86 LEU A C 1
ATOM 692 O O . LEU A 1 86 ? 18.718 1.737 -9.889 1.00 79.81 86 LEU A O 1
ATOM 696 N N . LEU A 1 87 ? 18.171 -0.146 -8.787 1.00 76.69 87 LEU A N 1
ATOM 697 C CA . LEU A 1 87 ? 19.524 -0.398 -8.316 1.00 76.69 87 LEU A CA 1
ATOM 698 C C . LEU A 1 87 ? 20.378 -0.865 -9.504 1.00 76.69 87 LEU A C 1
ATOM 700 O O . LEU A 1 87 ? 20.043 -1.861 -10.145 1.00 76.69 87 LEU A O 1
ATOM 704 N N . PRO A 1 88 ? 21.487 -0.175 -9.824 1.00 58.84 88 PRO A N 1
ATOM 705 C CA . PRO A 1 88 ? 22.419 -0.696 -10.805 1.00 58.84 88 PRO A CA 1
ATOM 706 C C . PRO A 1 88 ? 22.940 -2.033 -10.277 1.00 58.84 88 PRO A C 1
ATOM 708 O O . PRO A 1 88 ? 23.429 -2.083 -9.149 1.00 58.84 88 PRO A O 1
ATOM 711 N N . GLU A 1 89 ? 22.826 -3.094 -11.080 1.00 61.78 89 GLU A N 1
ATOM 712 C CA . GLU A 1 89 ? 23.497 -4.378 -10.858 1.00 61.78 89 GLU A CA 1
ATOM 713 C C . GLU A 1 89 ? 24.942 -4.097 -10.429 1.00 61.78 89 GLU A C 1
ATOM 715 O O . GLU A 1 89 ? 25.793 -3.704 -11.235 1.00 61.78 89 GLU A O 1
ATOM 720 N N . ALA A 1 90 ? 25.213 -4.216 -9.130 1.00 53.94 90 ALA A N 1
ATOM 721 C CA . ALA A 1 90 ? 26.540 -4.049 -8.578 1.00 53.94 90 ALA A CA 1
ATOM 722 C C . ALA A 1 90 ? 27.334 -5.310 -8.918 1.00 53.94 90 ALA A C 1
ATOM 724 O O . ALA A 1 90 ? 27.564 -6.153 -8.057 1.00 53.94 90 ALA A O 1
ATOM 725 N N . ASN A 1 91 ? 27.727 -5.460 -10.184 1.00 45.81 91 ASN A N 1
ATOM 726 C CA . ASN A 1 91 ? 28.669 -6.493 -10.579 1.00 45.81 91 ASN A CA 1
ATOM 727 C C . ASN A 1 91 ? 30.098 -5.913 -10.595 1.00 45.81 91 ASN A C 1
ATOM 729 O O . ASN A 1 91 ? 30.388 -5.033 -11.418 1.00 45.81 91 ASN A O 1
ATOM 733 N N . PRO A 1 92 ? 31.004 -6.376 -9.710 1.00 54.91 92 PRO A N 1
ATOM 734 C CA . PRO A 1 92 ? 32.433 -6.154 -9.865 1.00 54.91 92 PRO A CA 1
ATOM 735 C C . PRO A 1 92 ? 32.921 -6.933 -11.093 1.00 54.91 92 PRO A C 1
ATOM 737 O O . PRO A 1 92 ? 32.579 -8.098 -11.277 1.00 54.91 92 PRO A O 1
ATOM 740 N N . ARG A 1 93 ? 33.701 -6.263 -11.944 1.00 45.28 93 ARG A N 1
ATOM 741 C CA . ARG A 1 93 ? 34.426 -6.896 -13.055 1.00 45.28 93 ARG A CA 1
ATOM 742 C C . ARG A 1 93 ? 35.485 -7.870 -12.557 1.00 45.28 93 ARG A C 1
ATOM 744 O O . ARG A 1 93 ? 36.083 -7.572 -11.498 1.00 45.28 93 ARG A O 1
#

Mean predicted aligned error: 11.43 Å

pLDDT: mean 78.32, std 21.25, range [38.03, 98.38]

Radius of gyration: 18.97 Å; Cα contacts (8 Å, |Δi|>4): 52; chains: 1; bounding box: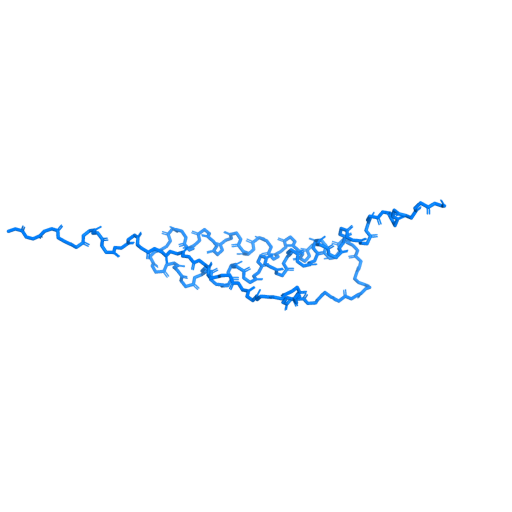 49×25×64 Å

Sequence (93 aa):
MPNDLLRQNYRHRHLRPCGDKDLSLFKVNPDIPVGEALEHASNLFYYAKKLMLDAAMEPQGERYAWPAYYLCEMGKAVVDDLSQALLPEANPR

Nearest PDB structures (foldseek):
  3stq-assembly2_F  TM=7.487E-01  e=4.518E+00  Pseudomonas aeruginosa

Secondary structure (DSSP, 8-state):
----TTSSTTS--------SS---S--PPTT--HHHHHHHHHHHHHHHHHHHHHHHHSTTGGGGHHHHHHHHHHHHHHHHHHHHHHS------